Protein AF-A0A3D1AVP3-F1 (afdb_monomer)

Solvent-accessible surface area (backbone atoms only — not comparable to full-atom values): 5941 Å² total; per-residue (Å²): 141,78,92,80,80,85,76,81,82,74,77,82,83,55,80,67,63,64,54,59,65,75,68,63,82,88,81,86,84,85,85,87,78,61,90,86,69,45,58,48,34,54,51,24,43,52,35,54,78,69,63,74,54,58,68,71,60,51,52,66,37,41,73,42,71,41,94,84,37,86,85,40,62,45,32,34,64,72,47,61,75,49,66,74,62,68,72,76,107

Secondary structure (DSSP, 8-state):
---------PPPPPHHHHHHHTT-----------GGG-HHHHHHHHHHHTT-S-HHHHHHHHTSPBTTBTT---GGGGTTTSTTTTS--

pLDDT: mean 71.42, std 16.66, range [38.59, 91.88]

Radius of gyration: 19.42 Å; Cα contacts (8 Å, |Δi|>4): 54; chains: 1; bounding box: 49×53×32 Å

Sequence (89 aa):
MDASTTAATAAPYTFAETQQEQTRDLLRLSTAGSVDDGKSTLIGRLLYDSRAVYEDQVAAVSNRTVNGVAGAVDFALLTDGLRAEREQG

Foldseek 3Di:
DDDDDDDDDDDDDDPVVVVVVVPDDDDDDDDDDDPPPCRLQVVLVVCVVVVVDDPVLQVVQQVDDDPPDNRDGRSSVSVCPPCPVVVVD

Mean predicted aligned error: 13.95 Å

Structure (mmCIF, N/CA/C/O backbone):
data_AF-A0A3D1AVP3-F1
#
_entry.id   AF-A0A3D1AVP3-F1
#
loop_
_atom_site.group_PDB
_atom_site.id
_atom_site.type_symbol
_atom_site.label_atom_id
_atom_site.label_alt_id
_atom_site.label_comp_id
_atom_site.label_asym_id
_atom_site.label_entity_id
_atom_site.label_seq_id
_atom_site.pdbx_PDB_ins_code
_atom_site.Cartn_x
_atom_site.Cartn_y
_atom_site.Cartn_z
_atom_site.occupancy
_atom_site.B_iso_or_equiv
_atom_site.auth_seq_id
_atom_site.auth_comp_id
_atom_site.auth_asym_id
_atom_site.auth_atom_id
_atom_site.pdbx_PDB_model_num
ATOM 1 N N . MET A 1 1 ? -25.461 42.728 -11.841 1.00 47.56 1 MET A N 1
ATOM 2 C CA . MET A 1 1 ? -24.167 42.016 -11.800 1.00 47.56 1 MET A CA 1
ATOM 3 C C . MET A 1 1 ? -24.275 41.003 -10.687 1.00 47.56 1 MET A C 1
ATOM 5 O O . MET A 1 1 ? -23.962 41.259 -9.535 1.00 47.56 1 MET A O 1
ATOM 9 N N . ASP A 1 2 ? -24.907 39.917 -11.067 1.00 38.59 2 ASP A N 1
ATOM 10 C CA . ASP A 1 2 ? -25.669 38.978 -10.280 1.00 38.59 2 ASP A CA 1
ATOM 11 C C . ASP A 1 2 ? -24.821 37.716 -10.209 1.00 38.59 2 ASP A C 1
ATOM 13 O O . ASP A 1 2 ? -24.479 37.109 -11.222 1.00 38.59 2 ASP A O 1
ATOM 17 N N . ALA A 1 3 ? -24.395 37.391 -8.993 1.00 49.41 3 ALA A N 1
ATOM 18 C CA . ALA A 1 3 ? -23.643 36.188 -8.708 1.00 49.41 3 ALA A CA 1
ATOM 19 C C . ALA A 1 3 ? -24.604 34.996 -8.770 1.00 49.41 3 ALA A C 1
ATOM 21 O O . ALA A 1 3 ? -25.534 34.885 -7.974 1.00 49.41 3 ALA A O 1
ATOM 22 N N . SER A 1 4 ? -24.391 34.107 -9.730 1.00 47.91 4 SER A N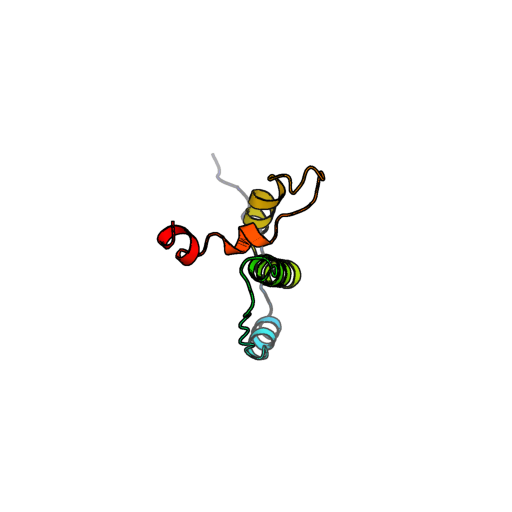 1
ATOM 23 C CA . SER A 1 4 ? -25.063 32.812 -9.811 1.00 47.91 4 SER A CA 1
ATOM 24 C C . SER A 1 4 ? -24.061 31.797 -10.339 1.00 47.91 4 SER A C 1
ATOM 26 O O . SER A 1 4 ? -23.974 31.557 -11.538 1.00 47.91 4 SER A O 1
ATOM 28 N N . THR A 1 5 ? -23.284 31.216 -9.426 1.00 46.78 5 THR A N 1
ATOM 29 C CA . THR A 1 5 ? -22.517 29.999 -9.697 1.00 46.78 5 THR A CA 1
ATOM 30 C C . THR A 1 5 ? -23.041 28.910 -8.776 1.00 46.78 5 THR A C 1
ATOM 32 O O . THR A 1 5 ? -22.841 28.932 -7.564 1.00 46.78 5 THR A O 1
ATOM 35 N N . THR A 1 6 ? -23.771 27.997 -9.404 1.00 40.50 6 THR A N 1
ATOM 36 C CA . THR A 1 6 ? -24.362 26.754 -8.916 1.00 40.50 6 THR A CA 1
ATOM 37 C C . THR A 1 6 ? -23.431 25.972 -7.987 1.00 40.50 6 THR A C 1
ATOM 39 O O . THR A 1 6 ? -22.428 25.413 -8.426 1.00 40.50 6 THR A O 1
ATOM 42 N N . ALA A 1 7 ? -23.792 25.885 -6.705 1.00 43.03 7 ALA A N 1
ATOM 43 C CA . ALA A 1 7 ? -23.236 24.893 -5.795 1.00 43.03 7 ALA A CA 1
ATOM 44 C C . ALA A 1 7 ? -23.833 23.524 -6.149 1.00 43.03 7 ALA A C 1
ATOM 46 O O . ALA A 1 7 ? -25.052 23.352 -6.150 1.00 43.03 7 ALA A O 1
ATOM 47 N N . ALA A 1 8 ? -22.970 22.569 -6.489 1.00 47.16 8 ALA A N 1
ATOM 48 C CA . ALA A 1 8 ? -23.348 21.194 -6.770 1.00 47.16 8 ALA A CA 1
ATOM 49 C C . ALA A 1 8 ? -24.098 20.594 -5.568 1.00 47.16 8 ALA A C 1
ATOM 51 O O . ALA A 1 8 ? -23.548 20.448 -4.478 1.00 47.16 8 ALA A O 1
ATOM 52 N N . THR A 1 9 ? -25.371 20.261 -5.771 1.00 39.09 9 THR A N 1
ATOM 53 C CA . THR A 1 9 ? -26.185 19.494 -4.830 1.00 39.09 9 THR A CA 1
ATOM 54 C C . THR A 1 9 ? -25.626 18.074 -4.733 1.00 39.09 9 THR A C 1
ATOM 56 O O . THR A 1 9 ? -25.930 17.225 -5.566 1.00 39.09 9 THR A O 1
ATOM 59 N N . ALA A 1 10 ? -24.801 17.808 -3.720 1.00 55.72 10 ALA A N 1
ATOM 60 C CA . ALA A 1 10 ? -24.558 16.446 -3.261 1.00 55.72 10 ALA A CA 1
ATOM 61 C C . ALA A 1 10 ? -25.836 15.966 -2.558 1.00 55.72 10 ALA A C 1
ATOM 63 O O . ALA A 1 10 ? -26.292 16.593 -1.599 1.00 55.72 10 ALA A O 1
ATOM 64 N N . ALA A 1 11 ? -26.457 14.906 -3.076 1.00 55.81 11 ALA A N 1
ATOM 65 C CA . ALA A 1 11 ? -27.601 14.276 -2.428 1.00 55.81 11 ALA A CA 1
ATOM 66 C C . ALA A 1 11 ? -27.238 13.896 -0.974 1.00 55.81 11 ALA A C 1
ATOM 68 O O . ALA A 1 11 ? -26.110 13.461 -0.733 1.00 55.81 11 ALA A O 1
ATOM 69 N N . PRO A 1 12 ? -28.144 14.072 0.004 1.00 56.81 12 PRO A N 1
ATOM 70 C CA . PRO A 1 12 ? -27.845 13.743 1.391 1.00 56.81 12 PRO A CA 1
ATOM 71 C C . PRO A 1 12 ? -27.664 12.227 1.543 1.00 56.81 12 PRO A C 1
ATOM 73 O O . PRO A 1 12 ? -28.575 11.460 1.232 1.00 56.81 12 PRO A O 1
ATOM 76 N N . TYR A 1 13 ? -26.496 11.809 2.036 1.00 58.31 13 TYR A N 1
ATOM 77 C CA . TYR A 1 13 ? -26.244 10.431 2.459 1.00 58.31 13 TYR A CA 1
ATOM 78 C C . TYR A 1 13 ? -27.275 10.029 3.523 1.00 58.31 13 TYR A C 1
ATOM 80 O O . TYR A 1 13 ? -27.561 10.783 4.458 1.00 58.31 13 TYR A O 1
ATOM 88 N N . THR A 1 14 ? -27.882 8.858 3.362 1.00 68.19 14 THR A N 1
ATOM 89 C CA . THR A 1 14 ? -28.972 8.383 4.222 1.00 68.19 14 THR A CA 1
ATOM 90 C C . THR A 1 14 ? -28.396 7.822 5.524 1.00 68.19 14 THR A C 1
ATOM 92 O O . THR A 1 14 ? -27.388 7.126 5.509 1.00 68.19 14 THR A O 1
ATOM 95 N N . PHE A 1 15 ? -29.063 8.033 6.667 1.00 61.47 15 PHE A N 1
ATOM 96 C CA . PHE A 1 15 ? -28.651 7.525 7.996 1.00 61.47 15 PHE A CA 1
ATOM 97 C C . PHE A 1 15 ? -28.425 5.997 8.093 1.00 61.47 15 PHE A C 1
ATOM 99 O O . PHE A 1 15 ? -27.899 5.499 9.089 1.00 61.47 15 PHE A O 1
ATOM 106 N N . ALA A 1 16 ? -28.862 5.230 7.094 1.00 58.97 16 ALA A N 1
ATOM 107 C CA . ALA A 1 16 ? -28.584 3.802 6.989 1.00 58.97 16 ALA A CA 1
ATOM 108 C C . ALA A 1 16 ? -27.138 3.523 6.533 1.00 58.97 16 ALA A C 1
ATOM 110 O O . ALA A 1 16 ? -26.526 2.566 7.002 1.00 58.97 16 ALA A O 1
ATOM 111 N N . GLU A 1 17 ? -26.574 4.379 5.675 1.00 57.28 17 GLU A N 1
ATOM 112 C CA . GLU A 1 17 ? -25.214 4.238 5.137 1.00 57.28 17 GLU A CA 1
ATOM 113 C C . GLU A 1 17 ? -24.163 4.482 6.232 1.00 57.28 17 GLU A C 1
ATOM 115 O O . GLU A 1 17 ? -23.184 3.744 6.329 1.00 57.28 17 GLU A O 1
ATOM 120 N N . THR A 1 18 ? -24.412 5.424 7.150 1.00 58.19 18 THR A N 1
ATOM 121 C CA . THR A 1 18 ? -23.541 5.675 8.313 1.00 58.19 18 THR A CA 1
ATOM 122 C C . THR A 1 18 ? -23.518 4.525 9.325 1.00 58.19 18 THR A C 1
ATOM 124 O O . THR A 1 18 ? -22.508 4.336 10.001 1.00 58.19 18 THR A O 1
ATOM 127 N N . GLN A 1 19 ? -24.584 3.722 9.437 1.00 55.03 19 GLN A N 1
ATOM 128 C CA . GLN A 1 19 ? -24.625 2.568 10.352 1.00 55.03 19 GLN A CA 1
ATOM 129 C C . GLN A 1 19 ? -23.805 1.371 9.851 1.00 55.03 19 GLN A C 1
ATOM 131 O O . GLN A 1 19 ? -23.251 0.630 10.662 1.00 55.03 19 GLN A O 1
ATOM 136 N N . GLN A 1 20 ? -23.673 1.186 8.535 1.00 54.72 20 GLN A N 1
ATOM 137 C CA . GLN A 1 20 ? -22.851 0.107 7.969 1.00 54.72 20 GLN A CA 1
ATOM 138 C C . GLN A 1 20 ? -21.349 0.339 8.180 1.00 54.72 20 GLN A C 1
ATOM 140 O O . GLN A 1 20 ? -20.574 -0.609 8.282 1.00 54.72 20 GLN A O 1
ATOM 145 N N . GLU A 1 21 ? -20.927 1.593 8.324 1.00 56.06 21 GLU A N 1
ATOM 146 C CA . GLU A 1 21 ? -19.544 1.922 8.666 1.00 56.06 21 GLU A CA 1
ATOM 147 C C . GLU A 1 21 ? -19.192 1.541 10.115 1.00 56.06 21 GLU A C 1
ATOM 149 O O . GLU A 1 21 ? -18.046 1.210 10.412 1.00 56.06 21 GLU A O 1
ATOM 154 N N . GLN A 1 22 ? -20.195 1.484 11.002 1.00 57.06 22 GLN A N 1
ATOM 155 C CA . GLN A 1 22 ? -20.050 1.065 12.404 1.00 57.06 22 GLN A CA 1
ATOM 156 C C . GLN A 1 22 ? -19.893 -0.458 12.578 1.00 57.06 22 GLN A C 1
ATOM 158 O O . GLN A 1 22 ? -19.646 -0.919 13.689 1.00 57.06 22 GLN A O 1
ATOM 163 N N . THR A 1 23 ? -20.031 -1.247 11.505 1.00 63.22 23 THR A N 1
ATOM 164 C CA . THR A 1 23 ? -19.896 -2.720 11.510 1.00 63.22 23 THR A CA 1
ATOM 165 C C . THR A 1 23 ? -18.675 -3.212 10.727 1.00 63.22 23 THR A C 1
ATOM 167 O O . THR A 1 23 ? -18.632 -4.355 10.277 1.00 63.22 23 THR A O 1
ATOM 170 N N . ARG A 1 24 ? -17.650 -2.367 10.556 1.00 73.56 24 ARG A N 1
ATOM 171 C CA . ARG A 1 24 ? -16.349 -2.818 10.051 1.00 73.56 24 ARG A CA 1
ATOM 172 C C . ARG A 1 24 ? -15.476 -3.310 11.199 1.00 73.56 24 ARG A C 1
ATOM 174 O O . ARG A 1 24 ? -15.064 -2.527 12.052 1.00 73.56 24 ARG A O 1
ATOM 181 N N . ASP A 1 25 ? -15.165 -4.600 11.180 1.00 83.75 25 ASP A N 1
ATOM 182 C CA . ASP A 1 25 ? -14.203 -5.184 12.109 1.00 83.75 25 ASP A CA 1
ATOM 183 C C . ASP A 1 25 ? -12.797 -4.620 11.865 1.00 83.75 25 ASP A C 1
ATOM 185 O O . ASP A 1 25 ? -12.344 -4.454 10.728 1.00 83.75 25 ASP A O 1
ATOM 189 N N . LEU A 1 26 ? -12.091 -4.318 12.956 1.00 86.44 26 LEU A N 1
ATOM 190 C CA . LEU A 1 26 ? -10.748 -3.752 12.902 1.00 86.44 26 LEU A CA 1
ATOM 191 C C . LEU A 1 26 ? -9.715 -4.851 12.626 1.00 86.44 26 LEU A C 1
ATOM 193 O O . LEU A 1 26 ? -9.410 -5.669 13.494 1.00 86.44 26 LEU A O 1
ATOM 197 N N . LEU A 1 27 ? -9.120 -4.826 11.434 1.00 86.75 27 LEU A N 1
ATOM 198 C CA . LEU A 1 27 ? -8.001 -5.690 11.068 1.00 86.75 27 LEU A CA 1
ATOM 199 C C . LEU A 1 27 ? -6.665 -5.001 11.381 1.00 86.75 27 LEU A C 1
ATOM 201 O O . LEU A 1 27 ? -6.377 -3.922 10.867 1.00 86.75 27 LEU A O 1
ATOM 205 N N . ARG A 1 28 ? -5.819 -5.646 12.193 1.00 89.75 28 ARG A N 1
ATOM 206 C CA . ARG A 1 28 ? -4.417 -5.241 12.396 1.00 89.75 28 ARG A CA 1
ATOM 207 C C . ARG A 1 28 ? -3.510 -6.167 11.599 1.00 89.75 28 ARG A C 1
ATOM 209 O O . ARG A 1 28 ? -3.473 -7.364 11.869 1.00 89.75 28 ARG A O 1
ATOM 216 N N . LEU A 1 29 ? -2.774 -5.609 10.646 1.00 87.88 29 LEU A N 1
ATOM 217 C CA . LEU A 1 29 ? -1.832 -6.337 9.800 1.00 87.88 29 LEU A CA 1
ATOM 218 C C . LEU A 1 29 ? -0.393 -5.926 10.134 1.00 87.88 29 LEU A C 1
ATOM 220 O O . LEU A 1 29 ? -0.121 -4.750 10.360 1.00 87.88 29 LEU A O 1
ATOM 224 N N . SER A 1 30 ? 0.525 -6.893 10.133 1.00 91.31 30 SER A N 1
ATOM 225 C CA . SER A 1 30 ? 1.972 -6.663 10.186 1.00 91.31 30 SER A CA 1
ATOM 226 C C . SER A 1 30 ? 2.666 -7.639 9.239 1.00 91.31 30 SER A C 1
ATOM 228 O O . SER A 1 30 ? 2.303 -8.813 9.189 1.00 91.31 30 SER A O 1
ATOM 230 N N . THR A 1 31 ? 3.646 -7.156 8.477 1.00 88.56 31 THR A N 1
ATOM 231 C CA . THR A 1 31 ? 4.441 -7.961 7.538 1.00 88.56 31 THR A CA 1
ATOM 232 C C . THR A 1 31 ? 5.886 -8.042 8.023 1.00 88.56 31 THR A C 1
ATOM 234 O O . THR A 1 31 ? 6.473 -7.012 8.350 1.00 88.56 31 THR A O 1
ATOM 237 N N . ALA A 1 32 ? 6.488 -9.232 8.012 1.00 90.50 32 ALA A N 1
ATOM 238 C CA . ALA A 1 32 ? 7.893 -9.458 8.364 1.00 90.50 32 ALA A CA 1
ATOM 239 C C . ALA A 1 32 ? 8.582 -10.318 7.290 1.00 90.50 32 ALA A C 1
ATOM 241 O O . ALA A 1 32 ? 7.923 -11.121 6.637 1.00 90.50 32 ALA A O 1
ATOM 242 N N . GLY A 1 33 ? 9.888 -10.120 7.092 1.00 88.94 33 GLY A N 1
ATOM 243 C CA . GLY A 1 33 ? 10.666 -10.723 5.999 1.00 88.94 33 GLY A CA 1
ATOM 244 C C . GLY A 1 33 ? 11.890 -9.879 5.622 1.00 88.94 33 GLY A C 1
ATOM 245 O O . GLY A 1 33 ? 12.023 -8.737 6.078 1.00 88.94 33 GLY A O 1
ATOM 246 N N . SER A 1 34 ? 12.769 -10.425 4.783 1.00 87.12 34 SER A N 1
ATOM 247 C CA . SER A 1 34 ? 13.967 -9.773 4.237 1.00 87.12 34 SER A CA 1
ATOM 248 C C . 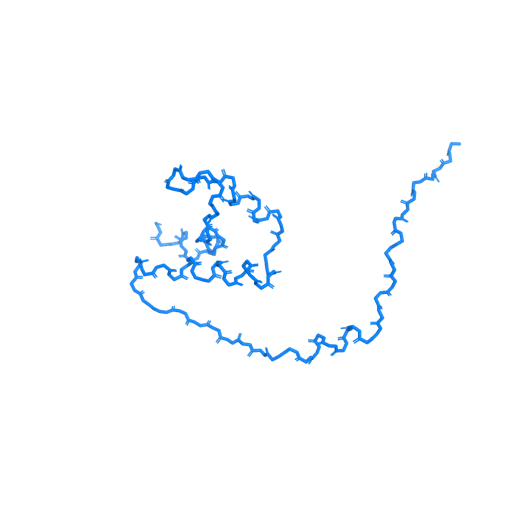SER A 1 34 ? 13.633 -8.510 3.436 1.00 87.12 34 SER A C 1
ATOM 250 O O . SER A 1 34 ? 12.488 -8.310 3.024 1.00 87.12 34 SER A O 1
ATOM 252 N N . VAL A 1 35 ? 14.618 -7.630 3.236 1.00 77.94 35 VAL A N 1
ATOM 253 C CA . VAL A 1 35 ? 14.474 -6.348 2.515 1.00 77.94 35 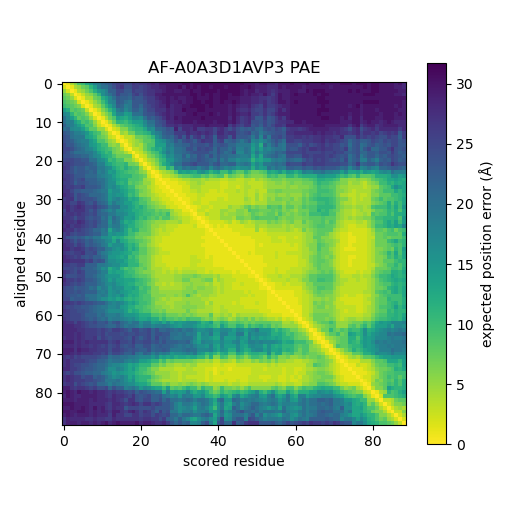VAL A CA 1
ATOM 254 C C . VAL A 1 35 ? 13.857 -6.559 1.125 1.00 77.94 35 VAL A C 1
ATOM 256 O O . VAL A 1 35 ? 12.914 -5.855 0.776 1.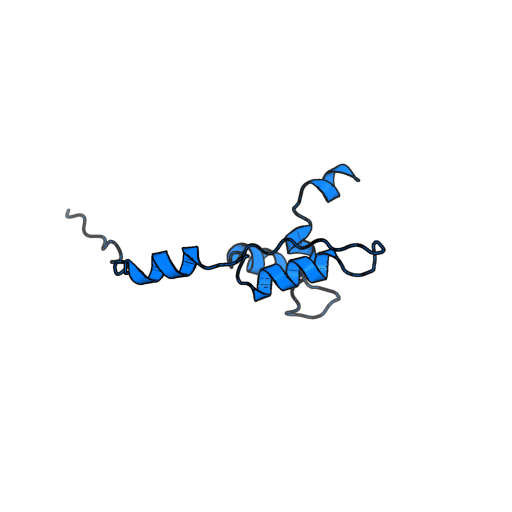00 77.94 35 VAL A O 1
ATOM 259 N N . ASP A 1 36 ? 14.261 -7.620 0.425 1.00 81.88 36 ASP A N 1
ATOM 260 C CA . ASP A 1 36 ? 13.849 -7.907 -0.956 1.00 81.88 36 ASP A CA 1
ATOM 261 C C . ASP A 1 36 ? 12.573 -8.761 -1.086 1.00 81.88 36 ASP A C 1
ATOM 263 O O . ASP A 1 36 ? 12.140 -9.069 -2.195 1.00 81.88 36 ASP A O 1
ATOM 267 N N . ASP A 1 37 ? 11.917 -9.112 0.027 1.00 88.00 37 ASP A N 1
ATOM 268 C CA . ASP A 1 37 ? 10.718 -9.971 0.011 1.00 88.00 37 ASP A CA 1
ATOM 269 C C . ASP A 1 37 ? 9.442 -9.228 -0.448 1.00 88.00 37 ASP A C 1
ATOM 271 O O . ASP A 1 37 ? 8.349 -9.793 -0.446 1.00 88.00 37 ASP A O 1
ATOM 275 N N . GLY A 1 38 ? 9.538 -7.943 -0.811 1.00 87.94 38 GLY A N 1
ATOM 276 C CA . GLY A 1 38 ? 8.413 -7.180 -1.371 1.00 87.94 38 GLY A CA 1
ATOM 277 C C . GLY A 1 38 ? 7.325 -6.789 -0.360 1.00 87.94 38 GLY A C 1
ATOM 278 O O . GLY A 1 38 ? 6.178 -6.553 -0.741 1.00 87.94 38 GLY A O 1
ATOM 279 N N . LYS A 1 39 ? 7.660 -6.694 0.935 1.00 91.88 39 LYS A N 1
ATOM 280 C CA . LYS A 1 39 ? 6.717 -6.329 2.017 1.00 91.88 39 LYS A CA 1
ATOM 281 C C . LYS A 1 39 ? 5.982 -5.011 1.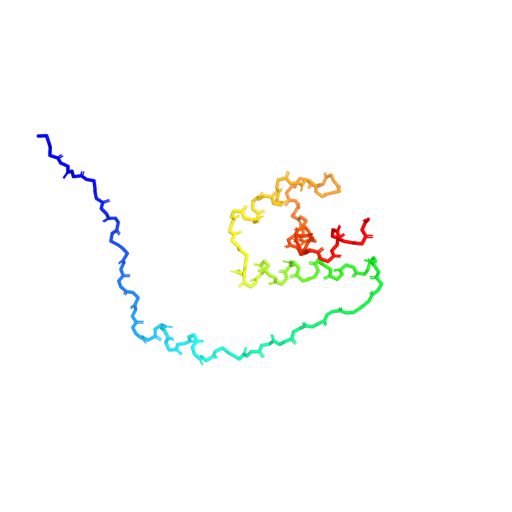744 1.00 91.88 39 LYS A C 1
ATOM 283 O O . LYS A 1 39 ? 4.756 -4.956 1.828 1.00 91.88 39 LYS A O 1
ATOM 288 N N . SER A 1 40 ? 6.730 -3.974 1.371 1.00 88.44 40 SER A N 1
ATOM 289 C CA . SER A 1 40 ? 6.202 -2.645 1.044 1.00 88.44 40 SER A CA 1
ATOM 290 C C . SER A 1 40 ? 5.286 -2.695 -0.184 1.00 88.44 40 SER A C 1
ATOM 292 O O . SER A 1 40 ? 4.203 -2.115 -0.180 1.00 88.44 40 SER A O 1
ATOM 294 N N . THR A 1 41 ? 5.645 -3.489 -1.198 1.00 89.50 41 THR A N 1
ATOM 295 C CA . THR A 1 41 ? 4.811 -3.722 -2.386 1.00 89.50 41 THR A CA 1
ATOM 296 C C . THR A 1 41 ? 3.481 -4.392 -2.030 1.00 89.50 41 THR A C 1
ATOM 298 O O . THR A 1 41 ? 2.437 -3.991 -2.544 1.00 89.50 41 THR A O 1
ATOM 301 N N . LEU A 1 42 ? 3.494 -5.384 -1.130 1.00 90.62 42 LEU A N 1
ATOM 302 C CA . LEU A 1 42 ? 2.285 -6.081 -0.680 1.00 90.62 42 LEU A CA 1
ATOM 303 C C . LEU A 1 42 ? 1.356 -5.148 0.103 1.00 90.62 42 LEU A C 1
ATOM 305 O O . LEU A 1 42 ? 0.156 -5.118 -0.169 1.00 90.62 42 LEU A O 1
ATOM 309 N N . ILE A 1 43 ? 1.898 -4.354 1.032 1.00 91.31 43 ILE A N 1
ATOM 310 C CA . ILE A 1 43 ? 1.111 -3.355 1.769 1.00 91.31 43 ILE A CA 1
ATOM 311 C C . ILE A 1 43 ? 0.538 -2.315 0.800 1.00 91.31 43 ILE A C 1
ATOM 313 O O . ILE A 1 43 ? -0.662 -2.051 0.837 1.00 91.31 43 ILE A O 1
ATOM 317 N N . GLY A 1 44 ? 1.349 -1.768 -0.107 1.00 90.75 44 GLY A N 1
ATOM 318 C CA . GLY A 1 44 ? 0.893 -0.795 -1.101 1.00 90.75 44 GLY A CA 1
ATOM 319 C C . GLY A 1 44 ? -0.221 -1.334 -1.999 1.00 90.75 44 GLY A C 1
ATOM 320 O O . GLY A 1 44 ? -1.193 -0.630 -2.276 1.00 90.75 44 GLY A O 1
ATOM 321 N N . ARG A 1 45 ? -0.141 -2.611 -2.392 1.00 89.94 45 ARG A N 1
ATOM 322 C CA . ARG A 1 45 ? -1.189 -3.270 -3.177 1.00 89.94 45 ARG A CA 1
ATOM 323 C C . ARG A 1 45 ? -2.484 -3.441 -2.386 1.00 89.94 45 ARG A C 1
ATOM 325 O O . ARG A 1 45 ? -3.552 -3.171 -2.926 1.00 89.94 45 ARG A O 1
ATOM 332 N N . LEU A 1 46 ? -2.403 -3.833 -1.114 1.00 91.88 46 LEU A N 1
ATOM 333 C CA . LEU A 1 46 ? -3.580 -3.925 -0.244 1.00 91.88 46 LEU A CA 1
ATOM 334 C C . LEU A 1 46 ? -4.258 -2.564 -0.063 1.00 91.88 46 LEU A C 1
ATOM 336 O O . LEU A 1 46 ? -5.485 -2.475 -0.107 1.00 91.88 46 LEU A O 1
ATOM 340 N N . LEU A 1 47 ? -3.476 -1.499 0.112 1.00 90.31 47 LEU A N 1
ATOM 341 C CA . LEU A 1 47 ? -4.000 -0.137 0.218 1.00 90.31 47 LEU A CA 1
ATOM 342 C C . LEU A 1 47 ? -4.695 0.303 -1.081 1.00 90.31 47 LEU A C 1
ATOM 344 O O . LEU A 1 47 ? -5.766 0.907 -1.032 1.00 90.31 47 LEU A O 1
ATOM 348 N N . TYR A 1 48 ? -4.129 -0.052 -2.236 1.00 89.00 48 TYR A N 1
ATOM 349 C CA . TYR A 1 48 ? -4.741 0.208 -3.536 1.00 89.00 48 TYR A CA 1
ATOM 350 C C . TYR A 1 48 ? -6.058 -0.564 -3.729 1.00 89.00 48 TYR A C 1
ATOM 352 O O . TYR A 1 48 ? -7.096 0.038 -4.002 1.00 89.00 48 TYR A O 1
ATOM 360 N N . ASP A 1 49 ? -6.045 -1.883 -3.519 1.00 90.38 49 ASP A N 1
ATOM 361 C CA . ASP A 1 49 ? -7.208 -2.753 -3.745 1.00 90.38 49 ASP A CA 1
ATOM 362 C C . ASP A 1 49 ? -8.357 -2.455 -2.759 1.00 90.38 49 ASP A C 1
ATOM 364 O O . ASP A 1 49 ? -9.532 -2.556 -3.116 1.00 90.38 49 ASP A O 1
ATOM 368 N N . SER A 1 50 ? -8.034 -2.029 -1.532 1.00 89.75 50 SER A N 1
ATOM 369 C CA . SER A 1 50 ? -9.018 -1.592 -0.526 1.00 89.75 50 SER A CA 1
ATOM 370 C C . SER A 1 50 ? -9.567 -0.181 -0.759 1.00 89.75 50 SER A C 1
ATOM 372 O O . SER A 1 50 ? -10.435 0.257 -0.003 1.00 89.75 50 SER A O 1
ATOM 374 N N . ARG A 1 51 ? -9.097 0.526 -1.801 1.00 88.44 51 ARG A N 1
ATOM 375 C CA . ARG A 1 51 ? -9.425 1.936 -2.081 1.00 88.44 51 ARG A CA 1
ATOM 376 C C . ARG A 1 51 ? -9.101 2.861 -0.899 1.00 88.44 51 ARG A C 1
ATOM 378 O O . ARG A 1 51 ? -9.767 3.871 -0.694 1.00 88.44 51 ARG A O 1
ATOM 385 N N . ALA A 1 52 ? -8.072 2.514 -0.125 1.00 86.44 52 ALA A N 1
ATOM 386 C CA . ALA A 1 52 ? -7.586 3.295 1.012 1.00 86.44 52 ALA A CA 1
ATOM 387 C C . ALA A 1 52 ? -6.582 4.393 0.602 1.00 86.44 52 ALA A C 1
ATOM 389 O O . ALA A 1 52 ? -6.063 5.111 1.455 1.00 86.44 52 ALA A O 1
ATOM 390 N N . VAL A 1 53 ? -6.298 4.522 -0.698 1.00 86.88 53 VAL A N 1
ATOM 391 C CA . VAL A 1 53 ? -5.387 5.513 -1.284 1.00 86.88 53 VAL A CA 1
ATOM 392 C C . VAL A 1 53 ? -6.176 6.439 -2.201 1.00 86.88 53 VAL A C 1
ATOM 394 O O . VAL A 1 53 ? -6.975 5.977 -3.014 1.00 86.88 53 VAL A O 1
ATOM 397 N N . TYR A 1 54 ? -5.929 7.745 -2.096 1.00 87.56 54 TYR A N 1
ATOM 398 C CA . TYR A 1 54 ? -6.536 8.740 -2.981 1.00 87.56 54 TYR A CA 1
ATOM 399 C C . TYR A 1 54 ? -6.020 8.618 -4.420 1.00 87.56 54 TYR A C 1
ATOM 401 O O . TYR A 1 54 ? -4.840 8.341 -4.644 1.00 87.56 54 TYR A O 1
ATOM 409 N N . GLU A 1 55 ? -6.884 8.900 -5.395 1.00 85.69 55 GLU A N 1
ATOM 410 C CA . GLU A 1 55 ? -6.556 8.812 -6.826 1.00 85.69 55 GLU A CA 1
ATOM 411 C C . GLU A 1 55 ? -5.356 9.685 -7.214 1.00 85.69 55 GLU A C 1
ATOM 413 O O . GLU A 1 55 ? -4.505 9.241 -7.980 1.00 85.69 55 GLU A O 1
ATOM 418 N N . ASP A 1 56 ? -5.214 10.871 -6.617 1.00 86.12 56 ASP A N 1
ATOM 419 C CA . ASP A 1 56 ? -4.072 11.760 -6.861 1.00 86.12 56 ASP A CA 1
ATOM 420 C C . ASP A 1 56 ? -2.737 11.118 -6.448 1.00 86.12 56 ASP A C 1
ATOM 422 O O . ASP A 1 56 ? -1.719 11.280 -7.124 1.00 86.12 56 ASP A O 1
ATOM 426 N N . GLN A 1 57 ? -2.733 10.349 -5.352 1.00 84.50 57 GLN A N 1
ATOM 427 C CA . GLN A 1 57 ? -1.539 9.636 -4.891 1.00 84.50 57 GLN A CA 1
ATOM 428 C C . GLN A 1 57 ? -1.221 8.454 -5.803 1.00 84.50 57 GLN A C 1
ATOM 430 O O . GLN A 1 57 ? -0.061 8.256 -6.162 1.00 84.50 57 GLN A O 1
ATOM 435 N N . VAL A 1 58 ? -2.249 7.716 -6.234 1.00 84.94 58 VAL A N 1
ATOM 436 C CA . VAL A 1 58 ? -2.109 6.658 -7.243 1.00 84.94 58 VAL A CA 1
ATOM 437 C C . VAL A 1 58 ? -1.530 7.234 -8.533 1.00 84.94 58 VAL A C 1
ATOM 439 O O . VAL A 1 58 ? -0.580 6.674 -9.076 1.00 84.94 58 VAL A O 1
ATOM 442 N N . ALA A 1 59 ? -2.050 8.360 -9.021 1.00 83.94 59 ALA A N 1
ATOM 443 C CA . ALA A 1 59 ? -1.573 9.010 -10.237 1.00 83.94 59 ALA A CA 1
ATOM 444 C C . ALA A 1 59 ? -0.112 9.471 -10.105 1.00 83.94 59 ALA A C 1
ATOM 446 O O . ALA A 1 59 ? 0.683 9.273 -11.026 1.00 83.94 59 ALA A O 1
ATOM 447 N N . ALA A 1 60 ? 0.269 10.014 -8.943 1.00 82.44 60 ALA A N 1
ATOM 448 C CA . ALA A 1 60 ? 1.637 10.444 -8.665 1.00 82.44 60 ALA A CA 1
ATOM 449 C C . ALA A 1 60 ? 2.657 9.294 -8.743 1.00 82.44 60 ALA A C 1
ATOM 451 O O . ALA A 1 60 ? 3.770 9.502 -9.232 1.00 82.44 60 ALA A O 1
ATOM 452 N N . VAL A 1 61 ? 2.285 8.084 -8.305 1.00 79.75 61 VAL A N 1
ATOM 453 C CA . VAL A 1 61 ? 3.162 6.901 -8.390 1.00 79.75 61 VAL A CA 1
ATOM 454 C C . VAL A 1 61 ? 3.043 6.156 -9.721 1.00 79.75 61 VAL A C 1
ATOM 456 O O . VAL A 1 61 ? 4.025 5.588 -10.183 1.00 79.75 61 VAL A O 1
ATOM 459 N N . SER A 1 62 ? 1.887 6.212 -10.388 1.00 75.88 62 SER A N 1
ATOM 460 C CA . SER A 1 62 ? 1.654 5.561 -11.691 1.00 75.88 62 SER A CA 1
ATOM 461 C C . SER A 1 62 ? 2.459 6.199 -12.823 1.00 75.88 62 SER A C 1
ATOM 463 O O . SER A 1 62 ? 2.757 5.550 -13.821 1.00 75.88 62 SER A O 1
ATO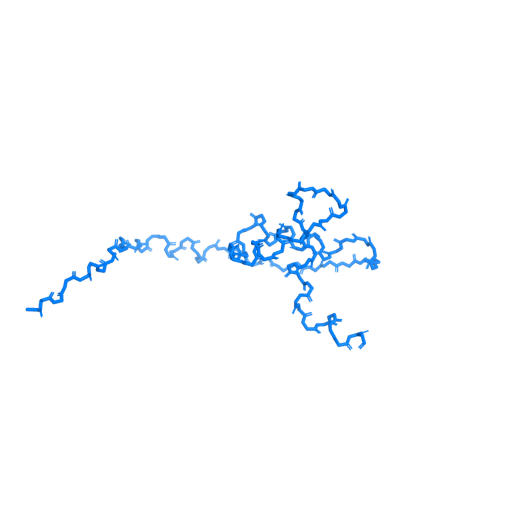M 465 N N . AS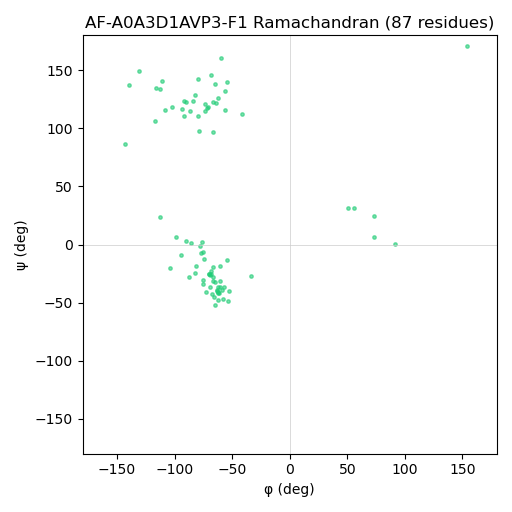N A 1 63 ? 2.822 7.475 -12.672 1.00 65.75 63 ASN A N 1
ATOM 466 C CA . ASN A 1 63 ? 3.630 8.199 -13.651 1.00 65.75 63 ASN A CA 1
ATOM 467 C C . ASN A 1 63 ? 5.127 7.838 -13.579 1.00 65.75 63 ASN A C 1
ATOM 469 O O . ASN A 1 63 ? 5.914 8.283 -14.415 1.00 65.75 63 ASN A O 1
ATOM 473 N N . ARG A 1 64 ? 5.540 7.048 -12.577 1.00 65.06 64 ARG A N 1
ATOM 474 C CA . ARG A 1 64 ? 6.894 6.500 -12.472 1.00 65.06 64 ARG A CA 1
ATOM 475 C C . ARG A 1 64 ? 6.908 5.112 -13.100 1.00 65.06 64 ARG A C 1
ATOM 477 O O . ARG A 1 64 ? 6.233 4.199 -12.644 1.00 65.06 64 ARG A O 1
ATOM 484 N N . THR A 1 65 ? 7.679 4.965 -14.167 1.00 55.97 65 THR A N 1
ATOM 485 C CA . THR A 1 65 ? 7.883 3.690 -14.852 1.00 55.97 65 THR A CA 1
ATOM 486 C C . THR A 1 65 ? 8.576 2.684 -13.937 1.00 55.97 65 THR A C 1
ATOM 488 O O . THR A 1 65 ? 9.705 2.907 -13.503 1.00 55.97 65 THR A O 1
ATOM 491 N N . VAL A 1 66 ? 7.938 1.535 -13.710 1.00 63.16 66 VAL A N 1
ATOM 492 C CA . VAL A 1 66 ? 8.564 0.379 -13.055 1.00 63.16 66 VAL A CA 1
ATOM 493 C C . VAL A 1 66 ? 9.207 -0.507 -14.109 1.00 63.16 66 VAL A C 1
ATOM 495 O O . VAL A 1 66 ? 8.529 -0.980 -15.020 1.00 63.16 66 VAL A O 1
ATOM 498 N N . ASN A 1 67 ? 10.514 -0.755 -13.987 1.00 59.31 67 ASN A N 1
ATOM 499 C CA . ASN A 1 67 ? 11.245 -1.756 -14.779 1.00 59.31 67 ASN A CA 1
ATOM 500 C C . ASN A 1 67 ? 11.028 -1.668 -16.306 1.00 59.31 67 ASN A C 1
ATOM 502 O O . ASN A 1 67 ? 11.041 -2.679 -17.003 1.00 59.31 67 ASN A O 1
ATOM 506 N N . GLY A 1 68 ? 10.804 -0.461 -16.839 1.00 56.66 68 GLY A N 1
ATOM 507 C CA . GLY A 1 68 ? 10.601 -0.235 -18.274 1.00 56.66 68 GLY A CA 1
ATOM 508 C C . GLY A 1 68 ? 9.251 -0.708 -18.832 1.00 56.66 68 GLY A C 1
ATOM 509 O O . GLY A 1 68 ? 9.049 -0.633 -20.043 1.00 56.66 68 GLY A O 1
ATOM 510 N N . VAL A 1 69 ? 8.315 -1.159 -17.988 1.00 58.03 69 VAL A N 1
ATOM 511 C CA . VAL A 1 69 ? 6.963 -1.546 -18.412 1.00 58.03 69 VAL A CA 1
ATOM 512 C C . VAL A 1 69 ? 6.035 -0.341 -18.285 1.00 58.03 69 VAL A C 1
ATOM 514 O O . VAL A 1 69 ? 5.710 0.113 -17.188 1.00 58.03 69 VAL A O 1
ATOM 517 N N . ALA A 1 70 ? 5.604 0.193 -19.426 1.00 56.31 70 ALA A N 1
ATOM 518 C CA . ALA A 1 70 ? 4.632 1.278 -19.465 1.00 56.31 70 ALA A CA 1
ATOM 519 C C . ALA A 1 70 ? 3.296 0.826 -18.843 1.00 56.31 70 ALA A C 1
ATOM 521 O O . ALA A 1 70 ? 2.733 -0.190 -19.247 1.00 56.31 70 ALA A O 1
ATOM 522 N N . GLY A 1 71 ? 2.792 1.586 -17.865 1.00 58.75 71 GLY A N 1
ATOM 523 C CA . GLY A 1 71 ? 1.501 1.340 -17.208 1.00 58.75 71 GLY A CA 1
ATOM 524 C C . GLY A 1 71 ? 1.544 0.469 -15.946 1.00 58.75 71 GLY A C 1
ATOM 525 O O . GLY A 1 71 ? 0.496 0.244 -15.345 1.00 58.75 71 GLY A O 1
ATOM 526 N N . ALA A 1 72 ? 2.718 -0.007 -15.519 1.00 68.62 72 ALA A N 1
ATOM 527 C CA . ALA A 1 72 ? 2.866 -0.708 -14.244 1.00 68.62 72 ALA A CA 1
ATOM 528 C C . ALA A 1 72 ? 3.037 0.291 -13.086 1.00 68.62 72 ALA A C 1
ATOM 530 O O . ALA A 1 72 ? 3.955 1.108 -13.105 1.00 68.62 72 ALA A O 1
ATOM 531 N N . VAL A 1 73 ? 2.160 0.209 -12.081 1.00 78.81 73 VAL A N 1
ATOM 532 C CA . VAL A 1 73 ? 2.220 1.042 -10.870 1.00 78.81 73 VAL A CA 1
ATOM 533 C C . VAL A 1 73 ? 3.207 0.443 -9.875 1.00 78.81 73 VAL A C 1
ATOM 535 O O . VAL A 1 73 ? 3.091 -0.734 -9.524 1.00 78.81 73 VAL A O 1
ATOM 538 N N . ASP A 1 74 ? 4.142 1.255 -9.381 1.00 84.81 74 ASP A N 1
ATOM 539 C CA . ASP A 1 74 ? 4.987 0.855 -8.258 1.00 84.81 74 ASP A CA 1
ATOM 540 C C . ASP A 1 74 ? 4.230 0.993 -6.938 1.00 84.81 74 ASP A C 1
ATOM 542 O O . ASP A 1 74 ? 4.128 2.078 -6.357 1.00 84.81 74 ASP A O 1
ATOM 546 N N . PHE A 1 75 ? 3.684 -0.113 -6.445 1.00 87.12 75 PHE A N 1
ATOM 547 C CA . PHE A 1 75 ? 2.961 -0.096 -5.179 1.00 87.12 75 PHE A CA 1
ATOM 548 C C . PHE A 1 75 ? 3.876 0.148 -3.972 1.00 87.12 75 PHE A C 1
ATOM 550 O O . PHE A 1 75 ? 3.387 0.645 -2.961 1.00 87.12 75 PHE A O 1
ATOM 557 N N . ALA A 1 76 ? 5.183 -0.135 -4.052 1.00 85.56 76 ALA A N 1
ATOM 558 C CA . ALA A 1 76 ? 6.092 0.122 -2.932 1.00 85.56 76 ALA A CA 1
ATOM 559 C C . ALA A 1 76 ? 6.217 1.627 -2.632 1.00 85.56 76 ALA A C 1
ATOM 561 O O . ALA A 1 76 ? 6.315 2.028 -1.471 1.00 85.56 76 ALA A O 1
ATOM 562 N N . LEU A 1 77 ? 6.107 2.471 -3.665 1.0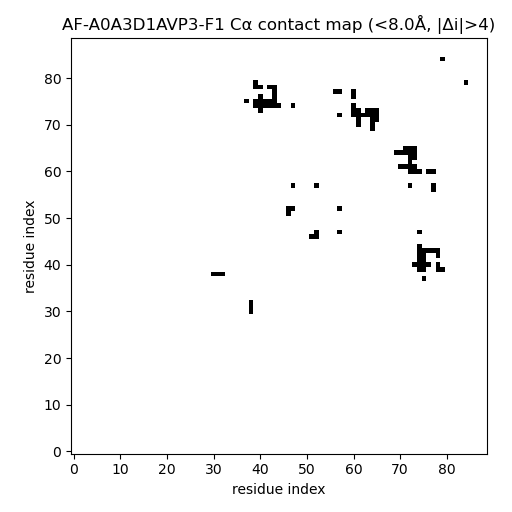0 85.88 77 LEU A N 1
ATOM 563 C CA . LEU A 1 77 ? 6.174 3.929 -3.534 1.00 85.88 77 LEU A CA 1
ATOM 564 C C . LEU A 1 77 ? 5.001 4.535 -2.752 1.00 85.88 77 LEU A C 1
ATOM 566 O O . LEU A 1 77 ? 5.113 5.656 -2.259 1.00 85.88 77 LEU A O 1
ATOM 570 N N . LEU A 1 78 ? 3.884 3.812 -2.614 1.00 85.00 78 LEU A N 1
ATOM 571 C CA . LEU A 1 78 ? 2.756 4.249 -1.785 1.00 85.00 78 LEU A CA 1
ATOM 572 C C . LEU A 1 78 ? 3.093 4.213 -0.290 1.00 85.00 78 LEU A C 1
ATOM 574 O O . LEU A 1 78 ? 2.508 4.959 0.492 1.00 85.00 78 LEU A O 1
ATOM 578 N N . THR A 1 79 ? 4.032 3.355 0.110 1.00 81.25 79 THR A N 1
ATOM 579 C CA . THR A 1 79 ? 4.454 3.185 1.506 1.00 81.25 79 THR A CA 1
ATOM 580 C C . THR A 1 79 ? 5.806 3.831 1.814 1.00 81.25 79 THR A C 1
ATOM 582 O O . THR A 1 79 ? 6.036 4.182 2.967 1.00 81.25 79 THR A O 1
ATOM 585 N N . ASP A 1 80 ? 6.629 4.088 0.789 1.00 72.81 80 ASP A N 1
ATOM 586 C CA . ASP A 1 80 ? 7.959 4.734 0.865 1.00 72.81 80 ASP A CA 1
ATOM 587 C C . ASP A 1 80 ? 7.920 6.171 1.443 1.00 72.81 80 ASP A C 1
ATOM 589 O O . ASP A 1 80 ? 8.898 6.733 1.933 1.00 72.81 80 ASP A O 1
ATOM 593 N N . GLY A 1 81 ? 6.737 6.797 1.454 1.00 60.62 81 GLY A N 1
ATOM 594 C CA . GLY A 1 81 ? 6.512 8.098 2.092 1.00 60.62 81 GLY A CA 1
ATOM 595 C C . GLY A 1 81 ? 6.457 8.070 3.627 1.00 60.62 81 GLY A C 1
ATOM 596 O O . GLY A 1 81 ? 6.491 9.137 4.252 1.00 60.62 81 GLY A O 1
ATOM 597 N N . LEU A 1 82 ? 6.356 6.893 4.254 1.00 59.53 82 LEU A N 1
ATOM 598 C CA . LEU A 1 82 ? 6.371 6.761 5.708 1.00 59.53 82 LEU A CA 1
ATOM 599 C C . LEU A 1 82 ? 7.794 7.041 6.205 1.00 59.53 82 LEU A C 1
ATOM 601 O O . LEU A 1 82 ? 8.731 6.323 5.885 1.00 59.53 82 LEU A O 1
ATOM 605 N N . ARG A 1 83 ? 7.937 8.102 7.012 1.00 52.03 83 ARG A N 1
ATOM 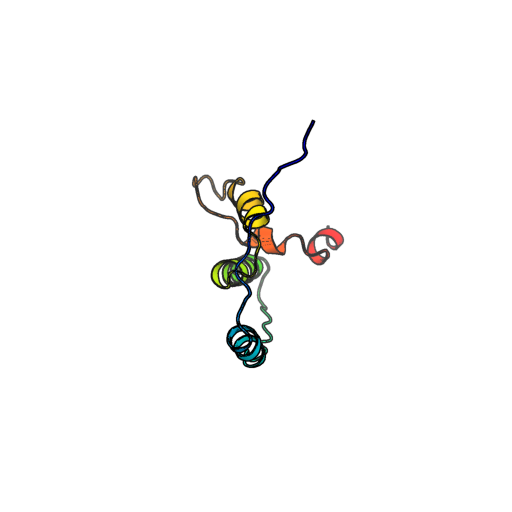606 C CA . ARG A 1 83 ? 9.180 8.652 7.601 1.00 52.03 83 ARG A CA 1
ATOM 607 C C . ARG A 1 83 ? 10.290 7.652 7.982 1.00 52.03 83 ARG A C 1
ATOM 609 O O . ARG A 1 83 ? 11.447 8.053 7.980 1.00 52.03 83 ARG A O 1
ATOM 616 N N . ALA A 1 84 ? 9.957 6.399 8.289 1.00 53.44 84 ALA A N 1
ATOM 617 C CA . ALA A 1 84 ? 10.890 5.357 8.703 1.00 53.44 84 ALA A CA 1
ATOM 618 C C . ALA A 1 84 ? 11.979 5.016 7.662 1.00 53.44 84 ALA A C 1
ATOM 620 O O . ALA A 1 84 ? 13.094 4.705 8.068 1.00 53.44 84 ALA A O 1
ATOM 621 N N . GLU A 1 85 ? 11.712 5.118 6.353 1.00 54.66 85 GLU A N 1
ATOM 622 C CA . GLU A 1 85 ? 12.735 4.864 5.313 1.00 54.66 85 GLU A CA 1
ATOM 623 C C . GLU A 1 85 ? 13.646 6.080 5.062 1.00 54.66 85 GLU A C 1
ATOM 625 O O . GLU A 1 85 ? 14.801 5.918 4.678 1.00 54.66 85 GLU A O 1
ATOM 630 N N . ARG A 1 86 ? 13.184 7.305 5.364 1.00 53.72 86 ARG A N 1
ATOM 631 C CA . ARG A 1 86 ? 13.990 8.534 5.205 1.00 53.72 86 ARG A CA 1
ATOM 632 C C . ARG A 1 86 ? 14.969 8.805 6.347 1.00 53.72 86 ARG A C 1
ATOM 634 O O . ARG A 1 86 ? 15.881 9.598 6.159 1.00 53.72 86 ARG A O 1
ATOM 641 N N . GLU A 1 87 ? 14.775 8.189 7.510 1.00 50.69 87 GLU A N 1
ATOM 642 C CA . GLU A 1 87 ? 15.669 8.331 8.672 1.00 50.69 87 GLU A CA 1
ATOM 643 C C . GLU A 1 87 ? 16.736 7.223 8.754 1.00 50.69 87 GLU A C 1
ATOM 645 O O . GLU A 1 87 ? 17.650 7.325 9.568 1.00 50.69 87 GLU A O 1
ATOM 650 N N . GLN A 1 88 ? 16.640 6.177 7.921 1.00 47.66 88 GLN A N 1
ATOM 651 C CA . GLN A 1 88 ? 17.642 5.102 7.826 1.00 47.66 88 GLN A CA 1
ATOM 652 C C . GLN A 1 88 ? 18.624 5.258 6.651 1.00 47.66 88 GLN A C 1
ATOM 654 O O . GLN A 1 88 ? 19.445 4.366 6.430 1.00 47.66 88 GLN A O 1
ATOM 659 N N . GLY A 1 89 ? 18.557 6.384 5.931 1.00 51.22 89 GLY A N 1
ATOM 660 C CA . GLY A 1 89 ? 19.581 6.833 4.981 1.00 51.22 89 GLY A CA 1
ATOM 661 C C . GLY A 1 89 ? 20.580 7.785 5.622 1.00 51.22 89 GLY A C 1
ATOM 662 O O . GLY A 1 89 ? 20.128 8.687 6.363 1.00 51.22 89 GLY A O 1
#